Protein AF-A0A1I2KUY3-F1 (afdb_monomer)

InterPro domains:
  IPR047951 Transposase ISL3 [PTHR33498] (5-107)

Foldseek 3Di:
DDQVLVVLLVVLVVVVVVLQVVLVLVCLVVSLVVVCVDPSPPCNVVSVVCVVVSVVSSDCSNDPDDCVVVVVLVVVLVVVCVVVVVPDDPVRSVVVSVVVVVVPPPPPPDPPPDD

Secondary structure (DSSP, 8-state):
---HHHHHHHHHHHHHHHHHHTT-GGGHHHHHHHHHH-TTSS-HHHHHHHHTTHHHHHHHHHSS--SHHHHHHHHHHHHHHHTTTT---HHHHHHHHHHHHHHTS--TTSSTT--

Solvent-accessible surface area (backbone atoms only — not comparable to full-atom values): 6699 Å² total; per-residue (Å²): 138,83,60,66,39,60,52,45,31,51,49,53,52,50,54,52,48,49,35,48,75,72,32,40,23,88,50,47,67,58,52,34,52,57,40,58,70,36,81,59,32,76,45,36,70,61,42,58,60,46,60,84,47,36,69,59,51,30,50,49,30,50,42,97,63,72,62,59,75,59,51,50,52,52,47,54,52,49,50,56,34,53,78,47,74,62,71,57,50,70,74,57,47,52,54,50,51,53,49,55,55,58,70,65,54,76,85,87,81,77,77,92,82,78,129

Mean predicted aligned error: 8.37 Å

Sequence (115 aa):
MVFPHLVAATGHVRTFATVMSNREGDRLPRWIADVCADEQCGLASFAAGLITDLDAVVFGMSTDWSSGPVEGRVNDLKALKRG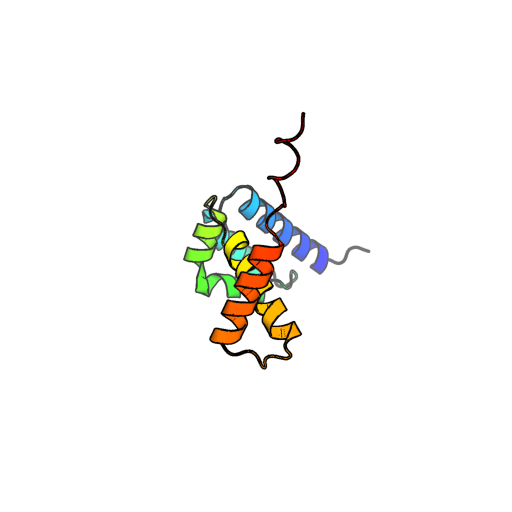MFGRARLPLLRKRLLLTAASRRPQTAMVVAAS

Radius of gyration: 22.33 Å; Cα contacts (8 Å, |Δi|>4): 69; chains: 1; bounding box: 53×50×45 Å

Organism: NCBI:txid68239

Structure (mmCIF, N/CA/C/O backbone):
data_AF-A0A1I2KUY3-F1
#
_entry.id   AF-A0A1I2KUY3-F1
#
loop_
_atom_site.group_PDB
_atom_site.id
_atom_site.type_symbol
_atom_site.label_atom_id
_atom_site.label_alt_id
_atom_site.label_comp_id
_atom_site.label_asym_id
_atom_site.label_entity_id
_atom_site.label_seq_id
_atom_site.pdbx_PDB_ins_code
_atom_site.Cartn_x
_atom_site.Cartn_y
_atom_site.Cartn_z
_atom_site.occupancy
_atom_site.B_iso_or_equiv
_atom_site.auth_seq_id
_atom_site.auth_comp_id
_atom_site.auth_asym_id
_atom_site.auth_atom_id
_atom_site.pdbx_PDB_model_num
ATOM 1 N N . MET A 1 1 ? 29.704 7.846 -9.195 1.00 66.50 1 MET A N 1
ATOM 2 C CA . MET A 1 1 ? 29.437 6.399 -9.344 1.00 66.50 1 MET A CA 1
ATOM 3 C C . MET A 1 1 ? 27.928 6.224 -9.402 1.00 66.50 1 MET A C 1
ATOM 5 O O . MET A 1 1 ? 27.265 6.655 -8.470 1.00 66.50 1 MET A O 1
ATOM 9 N N . VAL A 1 2 ? 27.381 5.721 -10.509 1.00 79.50 2 VAL A N 1
ATOM 10 C CA . VAL A 1 2 ? 25.936 5.478 -10.659 1.00 79.50 2 VAL A CA 1
ATOM 11 C C . VAL A 1 2 ? 25.703 3.986 -10.477 1.00 79.50 2 VAL A C 1
ATOM 13 O O . VAL A 1 2 ? 26.348 3.183 -11.145 1.00 79.50 2 VAL A O 1
ATOM 16 N N . PHE A 1 3 ? 24.823 3.618 -9.552 1.00 91.19 3 PHE A N 1
ATOM 17 C CA . PHE A 1 3 ? 24.473 2.225 -9.304 1.00 91.19 3 PHE A CA 1
ATOM 18 C C . PHE A 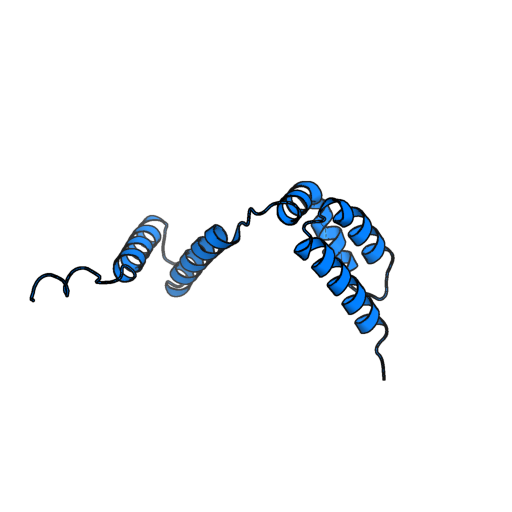1 3 ? 23.338 1.822 -10.255 1.00 91.19 3 PHE A C 1
ATOM 20 O O . PHE A 1 3 ? 22.228 2.335 -10.100 1.00 91.19 3 PHE A O 1
ATOM 27 N N . PRO A 1 4 ? 23.578 0.937 -11.241 1.00 88.44 4 PRO A N 1
ATOM 28 C CA . PRO A 1 4 ? 22.613 0.661 -12.308 1.00 88.44 4 PRO A CA 1
ATOM 29 C C . PRO A 1 4 ? 21.285 0.101 -11.783 1.00 88.44 4 PRO A C 1
ATOM 31 O O . PRO A 1 4 ? 20.227 0.513 -12.248 1.00 88.44 4 PRO A O 1
ATOM 34 N N . HIS A 1 5 ? 21.325 -0.741 -10.747 1.00 90.88 5 HIS A N 1
ATOM 35 C CA . HIS A 1 5 ? 20.124 -1.275 -10.097 1.00 90.88 5 HIS A CA 1
ATOM 36 C C . HIS A 1 5 ? 19.255 -0.177 -9.454 1.00 90.88 5 HIS A C 1
ATOM 38 O O . HIS A 1 5 ? 18.032 -0.217 -9.556 1.00 90.88 5 HIS A O 1
ATOM 44 N N . LEU A 1 6 ? 19.865 0.855 -8.849 1.00 92.94 6 LEU A N 1
ATOM 45 C CA . LEU A 1 6 ? 19.117 1.984 -8.280 1.00 92.94 6 LEU A CA 1
ATOM 46 C C . LEU A 1 6 ? 18.488 2.855 -9.368 1.00 92.94 6 LEU A C 1
ATOM 48 O O . LEU A 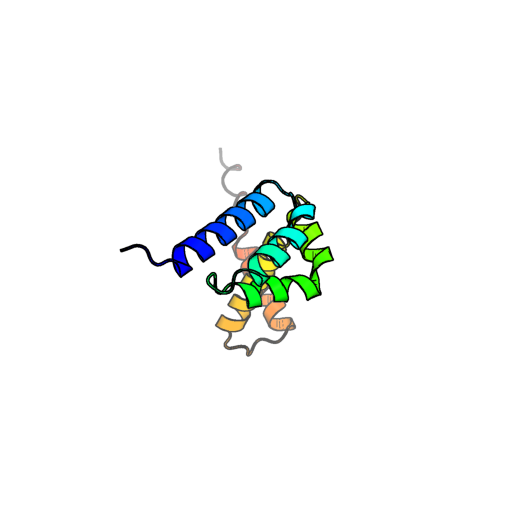1 6 ? 17.393 3.377 -9.169 1.00 92.94 6 LEU A O 1
ATOM 52 N N . VAL A 1 7 ? 19.155 3.011 -10.515 1.00 94.56 7 VAL A N 1
ATOM 53 C CA . VAL A 1 7 ? 18.590 3.737 -11.662 1.00 94.56 7 VAL A CA 1
ATOM 54 C C . VAL A 1 7 ? 17.378 2.997 -12.218 1.00 94.56 7 VAL A C 1
ATOM 56 O O . VAL A 1 7 ? 16.332 3.622 -12.388 1.00 94.56 7 VAL A O 1
ATOM 59 N N . ALA A 1 8 ? 17.495 1.683 -12.425 1.00 92.94 8 ALA A N 1
ATOM 60 C CA . ALA A 1 8 ? 16.400 0.832 -12.886 1.00 92.94 8 ALA A CA 1
ATOM 61 C C . ALA A 1 8 ? 15.202 0.886 -11.922 1.00 92.94 8 ALA A C 1
ATOM 63 O O . ALA A 1 8 ? 14.095 1.248 -12.322 1.00 92.94 8 ALA A O 1
ATOM 64 N N . ALA A 1 9 ? 15.434 0.654 -10.624 1.00 94.88 9 ALA A N 1
ATOM 65 C CA . ALA A 1 9 ? 14.390 0.726 -9.601 1.00 94.88 9 ALA A CA 1
ATOM 66 C C . ALA A 1 9 ? 13.715 2.107 -9.555 1.00 94.88 9 ALA A C 1
ATOM 68 O O . ALA A 1 9 ? 12.490 2.206 -9.537 1.00 94.88 9 ALA A O 1
ATOM 69 N N . THR A 1 10 ? 14.500 3.189 -9.593 1.00 96.00 10 THR A N 1
ATOM 70 C CA . THR A 1 10 ? 13.956 4.557 -9.583 1.00 96.00 10 THR A CA 1
ATOM 71 C C . THR A 1 10 ? 13.119 4.840 -10.831 1.00 96.00 10 THR A C 1
ATOM 73 O O . THR A 1 10 ? 12.098 5.521 -10.732 1.00 96.00 10 THR A O 1
ATOM 76 N N . GLY A 1 11 ? 13.524 4.324 -11.994 1.00 96.31 11 GLY A N 1
ATOM 77 C CA . GLY A 1 11 ? 12.758 4.417 -13.237 1.00 96.31 11 GLY A CA 1
ATOM 78 C C . GLY A 1 11 ? 11.381 3.775 -13.097 1.00 96.31 11 GLY A C 1
ATOM 79 O O . GLY A 1 11 ? 10.369 4.449 -13.283 1.00 96.31 11 GLY A O 1
ATOM 80 N N . HIS A 1 12 ? 11.337 2.513 -12.666 1.00 97.00 12 HIS A N 1
ATOM 81 C CA . HIS A 1 12 ? 10.081 1.782 -12.476 1.00 97.00 12 HIS A CA 1
ATOM 82 C C . HIS A 1 12 ? 9.182 2.400 -11.407 1.00 97.00 12 HIS A C 1
ATOM 84 O O . HIS A 1 12 ? 7.980 2.523 -11.633 1.00 97.00 12 HIS A O 1
ATOM 90 N N . VAL A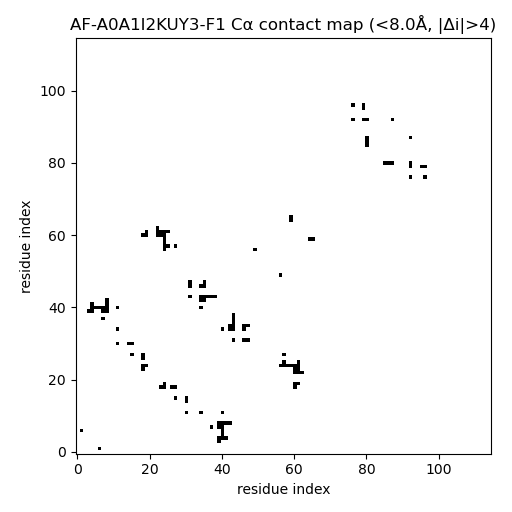 1 13 ? 9.746 2.857 -10.283 1.00 96.94 13 VAL A N 1
ATOM 91 C CA . VAL A 1 13 ? 8.991 3.554 -9.225 1.00 96.94 13 VAL A CA 1
ATOM 92 C C . VAL A 1 13 ? 8.382 4.856 -9.742 1.00 96.94 13 VAL A C 1
ATOM 94 O O . VAL A 1 13 ? 7.233 5.161 -9.424 1.00 96.94 13 VAL A O 1
ATOM 97 N N . ARG A 1 14 ? 9.112 5.625 -10.560 1.00 97.62 14 ARG A N 1
ATOM 98 C CA . ARG A 1 14 ? 8.579 6.854 -11.168 1.00 97.62 14 ARG A CA 1
ATOM 99 C C . ARG A 1 14 ? 7.448 6.554 -12.139 1.00 97.62 14 ARG A C 1
ATOM 101 O O . ARG A 1 14 ? 6.407 7.194 -12.036 1.00 97.62 14 ARG A O 1
ATOM 108 N N . THR A 1 15 ? 7.617 5.566 -13.017 1.00 97.00 15 THR A N 1
ATOM 109 C CA . THR A 1 15 ? 6.552 5.137 -13.933 1.00 97.00 15 THR A CA 1
ATOM 110 C C . THR A 1 15 ? 5.314 4.695 -13.156 1.00 97.00 15 THR A C 1
ATOM 112 O O . THR A 1 15 ? 4.216 5.155 -13.455 1.00 97.00 15 THR A O 1
ATOM 115 N N . PHE A 1 16 ? 5.481 3.895 -12.100 1.00 96.50 16 PHE A N 1
ATOM 116 C CA . PHE A 1 16 ? 4.381 3.480 -11.226 1.00 96.50 16 PHE A CA 1
ATOM 117 C C . PHE A 1 16 ? 3.658 4.674 -10.590 1.00 96.50 16 PHE A C 1
ATOM 119 O O . PHE A 1 16 ? 2.429 4.744 -10.601 1.00 96.50 16 PHE A O 1
ATOM 126 N N . ALA A 1 17 ? 4.415 5.645 -10.071 1.00 95.81 17 ALA A N 1
ATOM 127 C CA . ALA A 1 17 ? 3.856 6.858 -9.486 1.00 95.81 17 ALA A CA 1
ATOM 128 C C . ALA A 1 17 ? 3.081 7.692 -10.517 1.00 95.81 17 ALA A C 1
ATOM 130 O O . ALA A 1 17 ? 2.029 8.233 -10.181 1.00 95.81 17 ALA A O 1
ATOM 131 N N . THR A 1 18 ? 3.551 7.774 -11.767 1.00 96.50 18 THR A N 1
ATOM 132 C CA . THR A 1 18 ? 2.817 8.426 -12.862 1.00 96.50 18 THR A CA 1
ATOM 133 C C . THR A 1 18 ? 1.497 7.716 -13.147 1.00 96.50 18 THR A C 1
ATOM 135 O O . THR A 1 18 ? 0.463 8.379 -13.168 1.00 96.50 18 THR A O 1
ATOM 138 N N . VAL A 1 19 ? 1.508 6.384 -13.279 1.00 95.50 19 VAL A N 1
ATOM 139 C CA . VAL A 1 19 ? 0.293 5.572 -13.484 1.00 95.50 19 VAL A CA 1
ATOM 140 C C . VAL A 1 19 ? -0.724 5.829 -12.364 1.00 95.50 19 VAL A C 1
ATOM 142 O O . VAL A 1 19 ? -1.900 6.066 -12.633 1.00 95.50 19 VAL A O 1
ATOM 145 N N . MET A 1 20 ? -0.270 5.853 -11.107 1.00 92.69 20 MET A N 1
ATOM 146 C CA . MET A 1 20 ? -1.125 6.121 -9.946 1.00 92.69 20 MET A CA 1
ATOM 147 C C . MET A 1 20 ? -1.665 7.557 -9.925 1.00 92.69 20 MET A C 1
ATOM 149 O O . MET A 1 20 ? -2.849 7.768 -9.679 1.00 92.69 20 MET A O 1
ATOM 153 N N . SER A 1 21 ? -0.806 8.545 -10.184 1.00 93.31 21 SER A N 1
ATOM 154 C CA . SER A 1 21 ? -1.161 9.969 -10.099 1.00 93.31 21 SER A CA 1
ATOM 155 C C . SER A 1 21 ? -2.122 10.388 -11.209 1.00 93.31 21 SER A C 1
ATOM 157 O O . SER A 1 21 ? -3.008 11.206 -10.977 1.00 93.31 21 SER A O 1
ATOM 159 N N . ASN A 1 22 ? -1.971 9.798 -12.396 1.00 95.19 22 ASN A N 1
ATOM 160 C CA . ASN A 1 22 ? -2.831 10.052 -13.549 1.00 95.19 22 ASN A CA 1
ATOM 161 C C . ASN A 1 22 ? -4.085 9.167 -13.577 1.00 95.19 22 ASN A C 1
ATOM 163 O O . ASN A 1 22 ? -4.915 9.327 -14.468 1.00 95.19 22 ASN A O 1
ATOM 167 N N . ARG A 1 23 ? -4.229 8.240 -12.620 1.00 94.12 23 ARG A N 1
ATOM 168 C CA . ARG A 1 23 ? -5.323 7.260 -12.555 1.00 94.12 23 ARG A CA 1
ATOM 169 C C . ARG A 1 23 ? -5.426 6.347 -13.783 1.00 94.12 23 ARG A C 1
ATOM 171 O O . ARG A 1 23 ? -6.510 5.936 -14.184 1.00 94.12 23 ARG A O 1
ATOM 178 N N . GLU A 1 24 ? -4.284 6.002 -14.365 1.00 95.50 24 GLU A N 1
ATOM 179 C CA . GLU A 1 24 ? -4.163 5.174 -15.573 1.00 95.50 24 GLU A CA 1
ATOM 180 C C . GLU A 1 24 ? -4.057 3.683 -15.204 1.00 95.50 24 GLU A C 1
ATOM 182 O O . GLU A 1 24 ? -3.108 2.998 -15.586 1.00 95.50 24 GLU A O 1
ATOM 187 N N . GLY A 1 25 ? -4.986 3.163 -14.393 1.00 94.06 25 GLY A N 1
ATOM 188 C CA . GLY A 1 25 ? -4.897 1.790 -13.871 1.00 94.06 25 GLY A CA 1
ATOM 189 C C . GLY A 1 25 ? -4.835 0.710 -14.960 1.00 94.06 25 GLY A C 1
ATOM 190 O O . GLY A 1 25 ? -4.233 -0.339 -14.748 1.00 94.06 25 GLY A O 1
ATOM 191 N N . ASP A 1 26 ? -5.359 0.984 -16.154 1.00 95.25 26 ASP A N 1
ATOM 192 C CA . ASP A 1 26 ? -5.259 0.136 -17.348 1.00 95.25 26 ASP A CA 1
ATOM 193 C C . ASP A 1 26 ? -3.810 -0.119 -17.805 1.00 95.25 26 ASP A C 1
ATOM 195 O O . ASP A 1 26 ? -3.530 -1.133 -18.447 1.00 95.25 26 ASP A O 1
ATOM 199 N N . ARG A 1 27 ? -2.864 0.757 -17.439 1.00 96.38 27 ARG A N 1
ATOM 200 C CA . ARG A 1 27 ? -1.430 0.598 -17.739 1.00 96.38 27 ARG A CA 1
ATOM 201 C C . ARG A 1 27 ? -0.686 -0.279 -16.735 1.00 96.38 27 ARG A C 1
ATOM 203 O O . ARG A 1 27 ? 0.447 -0.680 -17.010 1.00 96.38 27 ARG A O 1
ATOM 210 N N . LEU A 1 28 ? -1.299 -0.605 -15.597 1.00 96.06 28 LEU A N 1
ATOM 211 C CA . LEU A 1 28 ? -0.668 -1.400 -14.544 1.00 96.06 28 LEU A CA 1
ATOM 212 C C . LEU A 1 28 ? -0.195 -2.789 -15.018 1.00 96.06 28 LEU A C 1
ATOM 214 O O . LEU A 1 28 ? 0.940 -3.141 -14.699 1.00 96.06 28 LEU A O 1
ATOM 218 N N . PRO A 1 29 ? -0.964 -3.569 -15.808 1.00 95.81 29 PRO A N 1
ATOM 219 C CA . PRO A 1 29 ? -0.507 -4.878 -16.281 1.00 95.81 29 PRO A CA 1
ATOM 220 C C . PRO A 1 29 ? 0.767 -4.791 -17.127 1.00 95.81 29 PRO A C 1
ATOM 222 O O . PRO A 1 29 ? 1.659 -5.628 -17.005 1.00 95.81 29 PRO A O 1
ATOM 225 N N . ARG A 1 30 ? 0.879 -3.742 -17.953 1.00 96.31 30 ARG A N 1
ATOM 226 C CA . ARG A 1 30 ? 2.083 -3.486 -18.746 1.00 96.31 30 ARG A CA 1
ATOM 227 C C . ARG A 1 30 ? 3.269 -3.139 -17.851 1.00 96.31 30 ARG A C 1
ATOM 229 O O . ARG A 1 30 ? 4.336 -3.710 -18.025 1.00 96.31 30 ARG A O 1
ATOM 236 N N . TRP A 1 31 ? 3.068 -2.259 -16.871 1.00 97.19 31 TRP A N 1
ATOM 237 C CA . TRP A 1 31 ? 4.112 -1.918 -15.906 1.00 97.19 31 TRP A CA 1
ATOM 238 C C . TRP A 1 31 ? 4.605 -3.148 -15.124 1.00 97.19 31 TRP A C 1
ATOM 240 O O . TRP A 1 31 ? 5.808 -3.314 -14.948 1.00 97.19 31 TRP A O 1
ATOM 250 N N . ILE A 1 32 ? 3.700 -4.047 -14.714 1.00 96.75 32 ILE A N 1
ATOM 251 C CA . ILE A 1 32 ? 4.064 -5.314 -14.057 1.00 96.75 32 ILE A CA 1
ATOM 252 C C . ILE A 1 32 ? 4.954 -6.161 -14.974 1.00 96.75 32 ILE A C 1
ATOM 254 O O . ILE A 1 32 ? 5.979 -6.670 -14.524 1.00 96.75 32 ILE A O 1
ATOM 258 N N . ALA A 1 33 ? 4.590 -6.299 -16.253 1.00 96.25 33 ALA A N 1
ATOM 259 C CA . ALA A 1 33 ? 5.388 -7.051 -17.220 1.00 96.25 33 ALA A CA 1
ATOM 260 C C . ALA A 1 33 ? 6.790 -6.445 -17.408 1.00 96.25 33 ALA A C 1
ATOM 262 O O . ALA A 1 33 ? 7.777 -7.179 -17.371 1.00 96.25 33 ALA A O 1
ATOM 263 N N . ASP A 1 34 ? 6.879 -5.118 -17.534 1.00 95.81 34 ASP A N 1
ATOM 264 C CA . ASP A 1 34 ? 8.144 -4.395 -17.704 1.00 95.81 34 ASP A CA 1
ATOM 265 C C . ASP A 1 34 ? 9.063 -4.557 -16.475 1.00 95.81 34 ASP A C 1
ATOM 267 O O . ASP A 1 34 ? 10.266 -4.768 -16.624 1.00 95.81 34 ASP A O 1
ATOM 271 N N . VAL A 1 35 ? 8.507 -4.524 -15.258 1.00 96.56 35 VAL A N 1
ATOM 272 C CA . VAL A 1 35 ? 9.255 -4.742 -14.005 1.00 96.56 35 VAL A CA 1
ATOM 273 C C . VAL A 1 35 ? 9.723 -6.186 -13.857 1.00 96.56 35 VAL A C 1
ATOM 275 O O . VAL A 1 35 ? 10.847 -6.430 -13.426 1.00 96.56 35 VAL A O 1
ATOM 278 N N . CYS A 1 36 ? 8.876 -7.157 -14.197 1.00 94.31 36 CYS A N 1
ATOM 279 C CA . CYS A 1 36 ? 9.238 -8.571 -14.118 1.00 94.31 36 CYS A CA 1
ATOM 280 C C . CYS A 1 36 ? 10.294 -8.971 -15.161 1.00 94.31 36 CYS A C 1
ATOM 282 O O . CYS A 1 36 ? 11.031 -9.924 -14.925 1.00 94.31 36 CYS A O 1
ATOM 284 N N . ALA A 1 37 ? 10.375 -8.258 -16.289 1.00 94.69 37 ALA A N 1
ATOM 285 C CA . ALA A 1 37 ? 11.408 -8.457 -17.305 1.00 94.69 37 ALA A CA 1
ATOM 286 C C . ALA A 1 37 ? 12.758 -7.797 -16.946 1.00 94.69 37 ALA A C 1
ATOM 288 O O . ALA A 1 37 ? 13.781 -8.147 -17.532 1.00 94.69 37 ALA A O 1
ATOM 289 N N . ASP A 1 38 ? 12.775 -6.854 -15.999 1.00 93.81 38 ASP A N 1
ATOM 290 C CA . ASP A 1 38 ? 13.977 -6.150 -15.543 1.00 93.81 38 ASP A CA 1
ATOM 291 C C . ASP A 1 38 ? 14.550 -6.803 -14.274 1.00 93.81 38 ASP A C 1
ATOM 293 O O . ASP A 1 38 ? 14.176 -6.484 -13.141 1.00 93.81 38 ASP A O 1
ATOM 297 N N . GLU A 1 39 ? 15.500 -7.721 -14.457 1.00 88.31 39 GLU A N 1
ATOM 298 C CA . GLU A 1 39 ? 16.155 -8.447 -13.360 1.00 88.31 39 GLU A CA 1
ATOM 299 C C . GLU A 1 39 ? 16.977 -7.533 -12.431 1.00 88.31 39 GLU A C 1
ATOM 301 O O . GLU A 1 39 ? 17.229 -7.874 -11.272 1.00 88.31 39 GLU A O 1
ATOM 306 N N . GLN A 1 40 ? 17.396 -6.357 -12.908 1.00 86.94 40 GLN A N 1
ATOM 307 C CA . GLN A 1 40 ? 18.260 -5.435 -12.174 1.00 86.94 40 GLN A CA 1
ATOM 308 C C . GLN A 1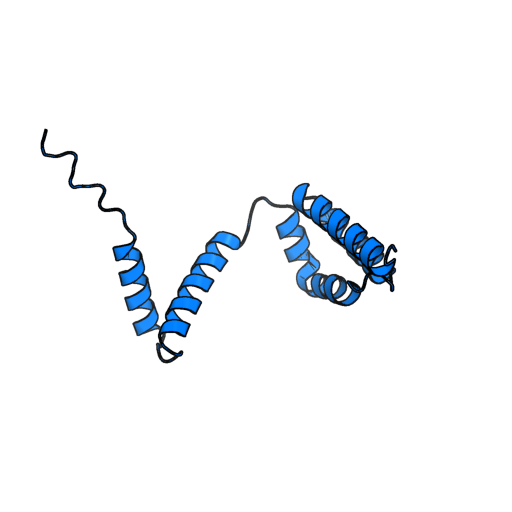 40 ? 17.483 -4.510 -11.233 1.00 86.94 40 GLN A C 1
ATOM 310 O O . GLN A 1 40 ? 18.078 -3.970 -10.297 1.00 86.94 40 GLN A O 1
ATOM 315 N N . C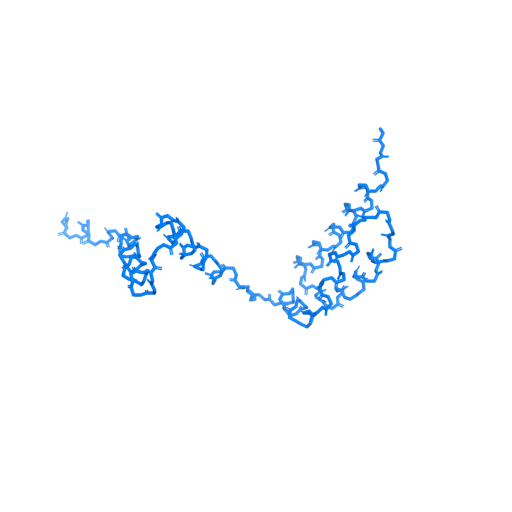YS A 1 41 ? 16.179 -4.311 -11.445 1.00 90.38 41 CYS A N 1
ATOM 316 C CA . CYS A 1 41 ? 15.390 -3.378 -10.641 1.00 90.38 41 CYS A CA 1
ATOM 317 C C . CYS A 1 41 ? 15.010 -3.907 -9.246 1.00 90.38 41 CYS A C 1
ATOM 319 O O . CYS A 1 41 ? 14.709 -3.112 -8.356 1.00 90.38 41 CYS A O 1
ATOM 321 N N . GLY A 1 42 ? 15.018 -5.229 -9.034 1.00 92.69 42 GLY A N 1
ATOM 322 C CA . GLY A 1 42 ? 14.704 -5.847 -7.739 1.00 92.69 42 GLY A CA 1
ATOM 323 C C . GLY A 1 42 ? 13.245 -5.700 -7.275 1.00 92.69 42 GLY A C 1
ATOM 324 O O . GLY A 1 42 ? 12.958 -5.936 -6.103 1.00 92.69 42 GLY A O 1
ATOM 325 N N . LEU A 1 43 ? 12.320 -5.316 -8.165 1.00 95.50 43 LEU A N 1
ATOM 326 C CA . LEU A 1 43 ? 10.901 -5.082 -7.849 1.00 95.50 43 LEU A CA 1
ATOM 327 C C . LEU A 1 43 ? 9.964 -6.200 -8.339 1.00 95.50 43 LEU A C 1
ATOM 329 O O . LEU A 1 43 ? 8.755 -6.118 -8.125 1.00 95.50 43 LEU A O 1
ATOM 333 N N . ALA A 1 44 ? 10.496 -7.263 -8.949 1.00 93.75 44 ALA A N 1
ATOM 334 C CA . ALA A 1 44 ? 9.698 -8.346 -9.528 1.00 93.75 44 ALA A CA 1
ATOM 335 C C . ALA A 1 44 ? 8.751 -9.017 -8.514 1.00 93.75 44 ALA A C 1
ATOM 337 O O . ALA A 1 44 ? 7.594 -9.274 -8.830 1.00 93.75 44 ALA A O 1
ATOM 338 N N . SER A 1 45 ? 9.194 -9.248 -7.272 1.00 93.94 45 SER A N 1
ATOM 339 C CA . SER A 1 45 ? 8.341 -9.835 -6.225 1.00 93.94 45 SER A CA 1
ATOM 340 C C . SER A 1 45 ? 7.189 -8.913 -5.815 1.00 93.94 45 SER A C 1
ATOM 342 O O . SER A 1 45 ? 6.079 -9.385 -5.577 1.00 93.94 45 SER A O 1
ATOM 344 N N . PHE A 1 46 ? 7.433 -7.600 -5.776 1.00 94.88 46 PHE A N 1
ATOM 345 C CA . PHE A 1 46 ? 6.397 -6.600 -5.537 1.00 94.88 46 PHE A CA 1
ATOM 346 C C . PHE A 1 46 ? 5.380 -6.585 -6.683 1.00 94.88 46 PHE A C 1
ATOM 348 O O . PHE A 1 46 ? 4.183 -6.704 -6.431 1.00 94.88 46 PHE A O 1
ATOM 355 N N . ALA A 1 47 ? 5.849 -6.508 -7.932 1.00 95.19 47 ALA A N 1
ATOM 356 C CA . ALA A 1 47 ? 4.988 -6.486 -9.112 1.00 95.19 47 ALA A CA 1
ATOM 357 C C . ALA A 1 47 ? 4.151 -7.769 -9.245 1.00 95.19 47 ALA A C 1
ATOM 359 O O . ALA A 1 47 ? 2.945 -7.695 -9.472 1.00 95.19 47 ALA A O 1
ATOM 360 N N . ALA A 1 48 ? 4.756 -8.938 -9.013 1.00 92.56 48 ALA A N 1
ATOM 361 C CA . ALA A 1 48 ? 4.051 -10.218 -9.003 1.00 92.56 48 ALA A CA 1
ATOM 362 C C . ALA A 1 48 ? 2.982 -10.288 -7.900 1.00 92.56 48 ALA A C 1
ATOM 364 O O . ALA A 1 48 ? 1.908 -10.844 -8.119 1.00 92.56 48 ALA A O 1
ATOM 365 N N . GLY A 1 49 ? 3.240 -9.684 -6.735 1.00 94.50 49 GLY A N 1
ATOM 366 C CA . GLY A 1 49 ? 2.273 -9.614 -5.640 1.00 94.50 49 GLY A CA 1
ATOM 367 C C . GLY A 1 49 ? 0.980 -8.878 -6.006 1.00 94.50 49 GLY A C 1
ATOM 368 O O . GLY A 1 49 ? -0.081 -9.246 -5.506 1.00 94.50 49 GLY A O 1
ATOM 369 N N . LEU A 1 50 ? 1.041 -7.897 -6.914 1.00 95.06 50 LEU A N 1
ATOM 370 C CA . LEU A 1 50 ? -0.134 -7.142 -7.368 1.00 95.06 50 LEU A CA 1
ATOM 371 C C . LEU A 1 50 ? -1.078 -7.968 -8.251 1.00 95.06 50 LEU A C 1
ATOM 373 O O . LEU A 1 50 ? -2.248 -7.618 -8.368 1.00 95.06 50 LEU A O 1
ATOM 377 N N .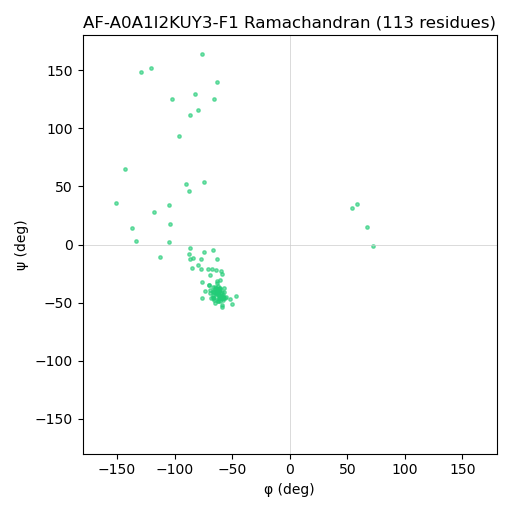 ILE A 1 51 ? -0.595 -9.054 -8.861 1.00 94.81 51 ILE A N 1
ATOM 378 C CA . ILE A 1 51 ? -1.386 -9.877 -9.789 1.00 94.81 51 ILE A CA 1
ATOM 379 C C . ILE A 1 51 ? -2.558 -10.552 -9.065 1.00 94.81 51 ILE A C 1
ATOM 381 O O . ILE A 1 51 ? -3.644 -10.650 -9.630 1.00 94.81 51 ILE A O 1
ATOM 385 N N . THR A 1 52 ? -2.360 -10.980 -7.814 1.00 93.69 52 THR A N 1
ATOM 386 C CA . THR A 1 52 ? -3.386 -11.674 -7.014 1.00 93.69 52 THR A CA 1
ATOM 387 C C . THR A 1 52 ? -4.667 -10.853 -6.867 1.00 93.69 52 THR A C 1
ATOM 389 O O . THR A 1 52 ? -5.759 -11.409 -6.915 1.00 93.69 52 THR A O 1
ATOM 392 N N . ASP A 1 53 ? -4.527 -9.535 -6.730 1.00 93.81 53 ASP A N 1
ATOM 393 C CA . ASP A 1 53 ? -5.627 -8.595 -6.513 1.00 93.81 53 ASP A CA 1
ATOM 394 C C . ASP A 1 53 ? -5.737 -7.588 -7.671 1.00 93.81 53 ASP A C 1
ATOM 396 O O . ASP A 1 53 ? -6.184 -6.457 -7.471 1.00 93.81 53 ASP A O 1
ATOM 400 N N . LEU A 1 54 ? -5.310 -7.973 -8.884 1.00 94.50 54 LEU A N 1
ATOM 401 C CA . LEU A 1 54 ? -5.112 -7.046 -10.004 1.00 94.50 54 LEU A CA 1
ATOM 402 C C . LEU A 1 54 ? -6.340 -6.174 -10.273 1.00 94.50 54 LEU A C 1
ATOM 404 O O . LEU A 1 54 ? -6.204 -4.958 -10.363 1.00 94.50 54 LEU A O 1
ATOM 408 N N . ASP A 1 55 ? -7.534 -6.764 -10.329 1.00 94.38 55 ASP A N 1
ATOM 409 C CA . ASP A 1 55 ? -8.778 -6.023 -10.568 1.00 94.38 55 ASP A CA 1
ATOM 410 C C . ASP A 1 55 ? -9.031 -4.958 -9.491 1.00 94.38 55 ASP A C 1
ATOM 412 O O . ASP A 1 55 ? -9.406 -3.823 -9.796 1.00 94.38 55 ASP A O 1
ATOM 416 N N . ALA A 1 56 ? -8.778 -5.295 -8.224 1.00 92.94 56 ALA A N 1
ATOM 417 C CA . ALA A 1 56 ? -8.940 -4.371 -7.108 1.00 92.94 56 ALA A CA 1
ATOM 418 C C . ALA A 1 56 ? -7.891 -3.250 -7.146 1.00 92.94 56 ALA A C 1
ATOM 420 O O . ALA A 1 56 ? -8.222 -2.093 -6.877 1.00 92.94 56 ALA A O 1
ATOM 421 N N . VAL A 1 57 ? -6.645 -3.564 -7.515 1.00 93.31 57 VAL A N 1
ATOM 422 C CA . VAL A 1 57 ? -5.573 -2.567 -7.653 1.00 93.31 57 VAL A CA 1
ATOM 423 C C . VAL A 1 57 ? -5.849 -1.640 -8.839 1.00 93.31 57 VAL A C 1
ATOM 425 O O . VAL A 1 57 ? -5.782 -0.424 -8.678 1.00 93.31 57 VAL A O 1
ATOM 428 N N . VAL A 1 58 ? -6.235 -2.177 -10.000 1.00 95.00 58 VAL A N 1
ATOM 429 C CA . VAL A 1 58 ? -6.619 -1.391 -11.185 1.00 95.00 58 VAL A CA 1
ATOM 430 C C . VAL A 1 58 ? -7.785 -0.463 -10.852 1.00 95.00 58 VAL A C 1
ATOM 432 O O . VAL A 1 58 ? -7.726 0.732 -11.154 1.00 95.00 58 VAL A O 1
ATOM 435 N N . PHE A 1 59 ? -8.818 -0.971 -10.175 1.00 93.31 59 PHE A N 1
ATOM 436 C CA . PHE A 1 59 ? -9.952 -0.161 -9.732 1.00 93.31 59 PHE A CA 1
ATOM 437 C C . PHE A 1 59 ? -9.526 0.939 -8.747 1.00 93.31 59 PHE A C 1
ATOM 439 O O . PHE A 1 59 ? -9.897 2.103 -8.913 1.00 93.31 59 PHE A O 1
ATOM 446 N N . GLY A 1 60 ? -8.713 0.599 -7.744 1.00 91.75 60 GLY A N 1
ATOM 447 C CA . GLY A 1 60 ? -8.205 1.558 -6.761 1.00 91.75 60 GLY A CA 1
ATOM 448 C C . GLY A 1 60 ? -7.317 2.641 -7.378 1.00 91.75 60 GLY A C 1
ATOM 449 O O . GLY A 1 60 ? -7.352 3.787 -6.943 1.00 91.75 60 GLY A O 1
ATOM 450 N N . MET A 1 61 ? -6.560 2.309 -8.426 1.00 92.50 61 MET A N 1
ATOM 451 C CA . MET A 1 61 ? -5.745 3.280 -9.159 1.00 92.50 61 MET A CA 1
ATOM 452 C C . MET A 1 61 ? -6.587 4.154 -10.092 1.00 92.50 61 MET A C 1
ATOM 454 O O . MET A 1 61 ? -6.275 5.326 -10.258 1.00 92.50 61 MET A O 1
ATOM 458 N N . SER A 1 62 ? -7.673 3.628 -10.660 1.00 94.38 62 SER A N 1
ATOM 459 C CA . SER A 1 62 ? -8.483 4.343 -11.660 1.00 94.38 62 SER A CA 1
ATOM 460 C C . SER A 1 62 ? -9.572 5.241 -11.060 1.00 94.38 62 SER A C 1
ATOM 462 O O . SER A 1 62 ? -10.161 6.051 -11.772 1.00 94.38 62 SER A O 1
ATOM 464 N N . THR A 1 63 ? -9.876 5.115 -9.764 1.00 91.94 63 THR A N 1
ATOM 465 C CA . THR A 1 63 ? -11.038 5.772 -9.137 1.00 91.94 63 THR A CA 1
ATOM 466 C C . THR A 1 63 ? -10.659 6.710 -8.000 1.00 91.94 63 THR A C 1
ATOM 468 O O . THR A 1 63 ? -9.684 6.488 -7.289 1.00 91.94 63 THR A O 1
ATOM 471 N N . ASP A 1 64 ? -11.470 7.744 -7.756 1.00 89.25 64 ASP A N 1
ATOM 472 C CA . ASP A 1 64 ? -11.276 8.672 -6.629 1.00 89.25 64 ASP A CA 1
ATOM 473 C C . ASP A 1 64 ? -11.482 8.043 -5.240 1.00 89.25 64 ASP A C 1
ATOM 475 O O . ASP A 1 64 ? -11.238 8.686 -4.215 1.00 89.25 64 ASP A O 1
ATOM 479 N N . TRP A 1 65 ? -11.909 6.783 -5.184 1.00 86.50 65 TRP A N 1
ATOM 480 C CA . TRP A 1 65 ? -12.164 6.074 -3.941 1.00 86.50 65 TRP A CA 1
ATOM 481 C C . TRP A 1 65 ? -10.873 5.512 -3.350 1.00 86.50 65 TRP A C 1
ATOM 483 O O . TRP A 1 65 ? -10.122 4.802 -4.007 1.00 86.50 65 TRP A O 1
ATOM 493 N N . SER A 1 66 ? -10.645 5.780 -2.063 1.00 83.19 66 SER A N 1
ATOM 494 C CA . SER A 1 66 ? -9.538 5.189 -1.308 1.00 83.19 66 SER A CA 1
ATOM 495 C C . SER A 1 66 ? -10.020 4.578 0.004 1.00 83.19 66 SER A C 1
ATOM 497 O O . SER A 1 66 ? -10.950 5.071 0.649 1.00 83.19 66 SER A O 1
ATOM 499 N N . SER A 1 67 ? -9.344 3.517 0.440 1.00 86.56 67 SER A N 1
ATOM 500 C CA . SER A 1 67 ? -9.533 2.909 1.760 1.00 86.56 67 SER A CA 1
ATOM 501 C C . SER A 1 67 ? -8.911 3.736 2.894 1.00 86.56 67 SER A C 1
ATOM 503 O O . SER A 1 67 ? -9.152 3.433 4.062 1.00 86.56 67 SER A O 1
ATOM 505 N N . GLY A 1 68 ? -8.171 4.809 2.590 1.00 88.12 68 GLY A N 1
ATOM 506 C CA . GLY A 1 68 ? -7.378 5.588 3.55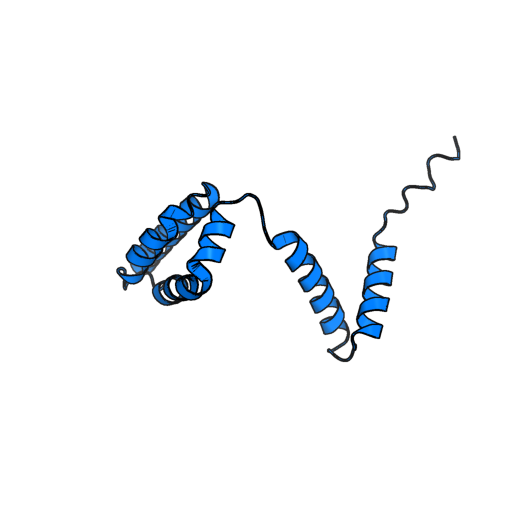1 1.00 88.12 68 GLY A CA 1
ATOM 507 C C . GLY A 1 68 ? -8.132 6.015 4.821 1.00 88.12 68 GLY A C 1
ATOM 508 O O . GLY A 1 68 ? -7.672 5.717 5.925 1.00 88.12 68 GLY A O 1
ATOM 509 N N . PRO A 1 69 ? -9.322 6.641 4.732 1.00 90.19 69 PRO A N 1
ATOM 510 C CA . PRO A 1 69 ? -10.096 7.012 5.921 1.00 90.19 69 PRO A CA 1
ATOM 511 C C . PRO A 1 69 ? -10.557 5.816 6.767 1.00 90.19 69 PRO A C 1
ATOM 513 O O . PRO A 1 69 ? -10.717 5.933 7.986 1.00 90.19 69 PRO A O 1
ATOM 516 N N . VAL A 1 70 ? -10.814 4.667 6.138 1.00 91.69 70 VAL A N 1
ATOM 517 C CA . VAL A 1 70 ? -11.212 3.430 6.828 1.00 91.69 70 VAL A CA 1
ATOM 518 C C . VAL A 1 70 ? -9.993 2.792 7.490 1.00 91.69 70 VAL A C 1
ATOM 520 O O . VAL A 1 70 ? -10.038 2.463 8.676 1.00 91.69 70 VAL A O 1
ATOM 523 N N . GLU A 1 71 ? -8.881 2.691 6.770 1.00 92.38 71 GLU A N 1
ATOM 524 C CA . GLU A 1 71 ? -7.612 2.170 7.275 1.00 92.38 71 GLU A CA 1
ATOM 525 C C . GLU A 1 71 ? -7.061 3.004 8.428 1.00 92.38 71 GLU A C 1
ATOM 527 O O . GLU A 1 71 ? -6.615 2.437 9.426 1.00 92.38 71 GLU A O 1
ATOM 532 N N . GLY A 1 72 ? -7.175 4.333 8.355 1.00 91.75 72 GLY A N 1
ATOM 533 C CA . GLY A 1 72 ? -6.816 5.234 9.448 1.00 91.75 72 GLY A CA 1
ATOM 534 C C . GLY A 1 72 ? -7.596 4.919 10.726 1.00 91.75 72 GLY A C 1
ATOM 535 O O . GLY A 1 72 ? -7.005 4.755 11.794 1.00 91.75 72 GLY A O 1
ATOM 536 N N . ARG A 1 73 ? -8.917 4.711 10.622 1.00 90.56 73 ARG A N 1
ATOM 537 C CA . ARG A 1 73 ? -9.752 4.298 11.767 1.00 90.56 73 ARG A CA 1
ATOM 538 C C . ARG A 1 73 ? -9.360 2.924 12.310 1.00 90.56 73 ARG A C 1
ATOM 540 O O . ARG A 1 73 ? -9.332 2.723 13.526 1.00 90.56 73 ARG A O 1
ATOM 547 N N . VAL A 1 74 ? -9.044 1.975 11.430 1.00 92.44 74 VAL A N 1
ATOM 548 C CA . VAL A 1 74 ? -8.552 0.649 11.830 1.00 92.44 74 VAL A CA 1
ATOM 549 C C . VAL A 1 74 ? -7.194 0.762 12.528 1.00 92.44 74 VAL A C 1
ATOM 551 O O . VAL A 1 74 ? -6.959 0.060 13.514 1.00 92.44 74 VAL A O 1
ATOM 554 N N . ASN A 1 75 ? -6.308 1.648 12.070 1.00 93.06 75 ASN A N 1
ATOM 555 C CA . ASN A 1 75 ? -5.012 1.884 12.694 1.00 93.06 75 ASN A CA 1
ATOM 556 C C . ASN A 1 75 ? -5.150 2.512 14.088 1.00 93.06 75 ASN A C 1
ATOM 558 O O . ASN A 1 75 ? -4.526 2.014 15.023 1.00 93.06 75 ASN A O 1
ATOM 562 N N . ASP A 1 76 ? -6.030 3.502 14.264 1.00 90.00 76 ASP A N 1
ATOM 563 C CA . ASP A 1 76 ? -6.372 4.077 15.575 1.00 90.00 76 ASP A CA 1
ATOM 564 C C . ASP A 1 76 ? -6.860 2.995 16.550 1.00 90.00 76 ASP A C 1
ATOM 566 O O . ASP A 1 76 ? -6.409 2.904 17.696 1.00 90.00 76 ASP A O 1
ATOM 570 N N . LEU A 1 77 ? -7.749 2.113 16.081 1.00 92.31 77 LEU A N 1
ATOM 571 C CA . LEU A 1 77 ? -8.244 0.994 16.878 1.00 92.31 77 LEU A CA 1
ATOM 572 C C . LEU A 1 77 ? -7.126 0.000 17.234 1.00 92.31 77 LEU A C 1
ATOM 574 O O . LEU A 1 77 ? -7.047 -0.469 18.374 1.00 92.31 77 LEU A O 1
ATOM 578 N N . LYS A 1 78 ? -6.242 -0.319 16.280 1.00 92.56 78 LYS A N 1
ATOM 579 C CA . LYS A 1 78 ? -5.068 -1.174 16.512 1.00 92.56 78 LYS A CA 1
ATOM 580 C C . LYS A 1 78 ? -4.112 -0.529 17.519 1.00 92.56 78 LYS A C 1
ATOM 582 O O . LYS A 1 78 ? -3.638 -1.227 18.413 1.00 92.56 78 LYS A O 1
ATOM 587 N N . ALA A 1 79 ? -3.861 0.775 17.426 1.00 93.00 79 ALA A N 1
ATOM 588 C CA . ALA A 1 79 ? -3.027 1.523 18.364 1.00 93.00 79 ALA A CA 1
ATOM 589 C C . ALA A 1 79 ? -3.609 1.479 19.783 1.00 93.00 79 ALA A C 1
ATOM 591 O O . ALA A 1 79 ? -2.902 1.122 20.726 1.00 93.00 79 ALA A O 1
ATOM 592 N N . LEU A 1 80 ? -4.917 1.710 19.925 1.00 92.12 80 LEU A N 1
ATOM 593 C CA . LEU A 1 80 ? -5.620 1.588 21.201 1.00 92.12 80 LEU A CA 1
ATOM 594 C C . LEU A 1 80 ? -5.483 0.177 21.795 1.00 92.12 80 LEU A C 1
ATOM 596 O O . LEU A 1 80 ? -5.175 0.031 22.978 1.00 92.12 80 LEU A O 1
ATOM 600 N N . LYS A 1 81 ? -5.656 -0.873 20.981 1.00 93.62 81 LYS A N 1
ATOM 601 C CA . LYS A 1 81 ? -5.473 -2.268 21.417 1.00 93.62 81 LYS A CA 1
ATOM 602 C C . LYS A 1 81 ? -4.031 -2.559 21.849 1.00 93.62 81 LYS A C 1
ATOM 604 O O . LYS A 1 81 ? -3.832 -3.234 22.862 1.00 93.62 81 LYS A O 1
ATOM 609 N N . ARG A 1 82 ? -3.032 -2.050 21.116 1.00 95.31 82 ARG A N 1
ATOM 610 C CA . ARG A 1 82 ? -1.602 -2.198 21.450 1.00 95.31 82 ARG A CA 1
ATOM 611 C C . ARG A 1 82 ? -1.243 -1.476 22.749 1.00 95.31 82 ARG A C 1
ATOM 613 O O . ARG A 1 82 ? -0.578 -2.075 23.584 1.00 95.31 82 ARG A O 1
ATOM 620 N N . GLY A 1 83 ? -1.777 -0.274 22.981 1.00 93.12 83 GLY A N 1
ATOM 621 C CA . GLY A 1 83 ? -1.632 0.449 24.254 1.00 93.12 83 GLY A CA 1
ATOM 622 C C . GLY A 1 83 ? -2.260 -0.270 25.457 1.00 93.12 83 GLY A C 1
ATOM 623 O O . GLY A 1 83 ? -1.999 0.078 26.601 1.00 93.12 83 GLY A O 1
ATOM 624 N N . MET A 1 84 ? -3.074 -1.299 25.213 1.00 92.69 84 MET A N 1
ATOM 625 C CA . MET A 1 84 ? -3.644 -2.184 26.235 1.00 92.69 84 MET A CA 1
ATOM 626 C C . MET A 1 84 ? -2.958 -3.550 26.282 1.00 92.69 84 MET A C 1
ATOM 628 O O . MET A 1 84 ? -3.528 -4.510 26.808 1.00 92.69 84 MET A O 1
ATOM 632 N N . PHE A 1 85 ? -1.763 -3.659 25.696 1.00 91.94 85 PHE A N 1
ATOM 633 C CA . PHE A 1 85 ? -0.978 -4.890 25.617 1.00 91.94 85 PHE A CA 1
ATOM 634 C C . PHE A 1 85 ? -1.766 -6.063 25.011 1.00 91.94 85 PHE A C 1
ATOM 636 O O . PHE A 1 85 ? -1.608 -7.211 25.415 1.00 91.94 85 PHE A O 1
ATOM 643 N N . GLY A 1 86 ? -2.701 -5.773 24.098 1.00 90.12 86 GLY A N 1
ATOM 644 C CA . GLY A 1 86 ? -3.543 -6.785 23.459 1.00 90.12 86 GLY A CA 1
ATOM 645 C C . GLY A 1 86 ? -4.621 -7.412 24.352 1.00 90.12 86 GLY A C 1
ATOM 646 O O . GLY A 1 86 ? -5.415 -8.205 23.851 1.00 90.12 86 GLY A O 1
ATOM 647 N N . ARG A 1 87 ? -4.715 -7.037 25.635 1.00 89.31 87 ARG A N 1
ATOM 648 C CA . ARG A 1 87 ? -5.621 -7.663 26.621 1.00 89.31 87 ARG A CA 1
ATOM 649 C C . ARG A 1 87 ? -7.083 -7.234 26.479 1.00 89.31 87 ARG A C 1
ATOM 651 O O . ARG A 1 87 ? -7.977 -7.829 27.075 1.00 89.31 87 ARG A O 1
ATOM 658 N N . ALA A 1 88 ? -7.344 -6.197 25.691 1.00 89.50 88 ALA A N 1
ATOM 659 C CA . ALA A 1 88 ? -8.687 -5.682 25.491 1.00 89.50 88 ALA A CA 1
ATOM 660 C C . ALA A 1 88 ? -9.482 -6.533 24.490 1.00 89.50 88 ALA A C 1
ATOM 662 O O . ALA A 1 88 ? -9.166 -6.581 23.299 1.00 89.50 88 ALA A O 1
ATOM 663 N N . ARG A 1 89 ? -10.554 -7.170 24.976 1.00 90.25 89 ARG A N 1
ATOM 664 C CA . ARG A 1 89 ? -11.582 -7.807 24.137 1.00 90.25 89 ARG A CA 1
ATOM 665 C C . ARG A 1 89 ? -12.510 -6.752 23.520 1.00 90.25 89 ARG A C 1
ATOM 667 O O . ARG A 1 89 ? -12.555 -5.610 23.983 1.00 90.25 89 ARG A O 1
ATOM 674 N N . LEU A 1 90 ? -13.276 -7.140 22.497 1.00 91.44 90 LEU A N 1
ATOM 675 C CA . LEU A 1 90 ? -14.145 -6.237 21.722 1.00 91.44 90 LEU A CA 1
ATOM 676 C C . LEU A 1 90 ? -15.023 -5.291 22.571 1.00 91.44 90 LEU A C 1
ATOM 678 O O . LEU A 1 90 ? -15.036 -4.099 22.260 1.00 91.44 90 LEU A O 1
ATOM 682 N N . PRO A 1 91 ? -15.692 -5.729 23.661 1.00 94.25 91 PRO A N 1
ATOM 683 C CA . PRO A 1 91 ? -16.517 -4.822 24.464 1.00 94.25 91 PRO A CA 1
ATOM 684 C C . PRO A 1 91 ? -15.722 -3.667 25.091 1.00 94.25 91 PRO A C 1
ATOM 686 O O . PRO A 1 91 ? -16.185 -2.526 25.110 1.00 94.25 91 PRO A O 1
ATOM 689 N N . LEU A 1 92 ? -14.506 -3.946 25.573 1.00 92.75 92 LEU A N 1
ATOM 690 C CA . LEU A 1 92 ? -13.637 -2.948 26.196 1.00 92.75 92 LEU A CA 1
ATOM 691 C C . LEU A 1 92 ? -13.030 -2.002 25.153 1.00 92.75 92 LEU A C 1
ATOM 693 O O . LEU A 1 92 ? -12.992 -0.792 25.373 1.00 92.75 92 LEU A O 1
ATOM 697 N N . LEU A 1 93 ? -12.622 -2.539 23.999 1.00 93.25 93 LEU A N 1
ATOM 698 C CA . LEU A 1 93 ? -12.155 -1.735 22.865 1.00 93.25 93 LEU A CA 1
ATOM 699 C C . LEU A 1 93 ? -13.233 -0.766 22.381 1.00 93.25 93 LEU A C 1
ATOM 701 O O . LEU A 1 93 ? -12.941 0.411 22.190 1.00 93.25 93 LEU A O 1
ATOM 705 N N . ARG A 1 94 ? -14.483 -1.231 22.257 1.00 93.50 94 ARG A N 1
ATOM 706 C CA . ARG A 1 94 ? -15.617 -0.390 21.856 1.00 93.50 94 ARG A CA 1
ATOM 707 C C . ARG A 1 94 ? -15.837 0.758 22.838 1.00 93.50 94 ARG A C 1
ATOM 709 O O . ARG A 1 94 ? -15.931 1.902 22.406 1.00 93.50 94 ARG A O 1
ATOM 716 N N . LYS A 1 95 ? -15.877 0.474 24.146 1.00 94.31 95 LYS A N 1
ATOM 717 C CA . LYS A 1 95 ? -16.036 1.513 25.180 1.00 94.31 95 LYS A CA 1
ATOM 718 C C . LYS A 1 95 ? -14.920 2.554 25.103 1.00 94.31 95 LYS A C 1
ATOM 720 O O . LYS A 1 95 ? -15.203 3.747 25.086 1.00 94.31 95 LYS A O 1
ATOM 725 N N . ARG A 1 96 ? -13.662 2.118 25.003 1.00 92.81 96 ARG A N 1
ATOM 726 C CA . ARG A 1 96 ? -12.524 3.042 24.923 1.00 92.81 96 ARG A CA 1
ATOM 727 C C . ARG A 1 96 ? -12.504 3.859 23.636 1.00 92.81 96 ARG A C 1
ATOM 729 O O . ARG A 1 96 ? -12.230 5.048 23.708 1.00 92.81 96 ARG A O 1
ATOM 736 N N . LEU A 1 97 ? -12.840 3.259 22.496 1.00 91.75 97 LEU A N 1
ATOM 737 C CA . LEU A 1 97 ? -12.950 3.982 21.230 1.00 91.75 97 LEU A CA 1
ATOM 738 C C . LEU A 1 97 ? -14.011 5.088 21.314 1.00 91.75 97 LEU A C 1
ATOM 740 O O . LEU A 1 97 ? -13.737 6.214 20.912 1.00 91.75 97 LEU A O 1
ATOM 744 N N . LEU A 1 98 ? -15.189 4.784 21.873 1.00 92.50 98 LEU A N 1
ATOM 745 C CA . LEU A 1 98 ? -16.259 5.768 22.071 1.00 92.50 98 LEU A CA 1
ATOM 746 C C . LEU A 1 98 ? -15.832 6.900 23.012 1.00 92.50 98 LEU A C 1
ATOM 748 O O . LEU A 1 98 ? -16.095 8.060 22.711 1.00 92.50 98 LEU A O 1
ATOM 752 N N . LEU A 1 99 ? -15.136 6.580 24.108 1.00 92.50 99 LEU A N 1
ATOM 753 C CA . LEU A 1 99 ? -14.594 7.586 25.027 1.00 92.50 99 LEU A CA 1
ATOM 754 C C . LEU A 1 99 ? -13.570 8.486 24.327 1.00 92.50 99 LEU A C 1
ATOM 756 O O . LEU A 1 99 ? -13.697 9.703 24.372 1.00 92.50 99 LEU A O 1
ATOM 760 N N . THR A 1 100 ? -12.604 7.906 23.612 1.00 88.56 100 THR A N 1
ATOM 761 C CA . THR A 1 100 ? -11.613 8.670 22.845 1.00 88.56 100 THR A CA 1
ATOM 762 C C . THR A 1 100 ? -12.265 9.534 21.764 1.00 88.56 100 THR A C 1
ATOM 764 O O . THR A 1 100 ? -11.827 10.660 21.546 1.00 88.56 100 THR A O 1
ATOM 767 N N . ALA A 1 101 ? -13.306 9.042 21.088 1.00 86.81 101 ALA A N 1
ATOM 768 C CA . ALA A 1 101 ? -14.054 9.823 20.105 1.00 86.81 101 ALA A CA 1
ATOM 769 C C . ALA A 1 101 ? -14.821 10.986 20.757 1.00 86.81 101 ALA A C 1
ATOM 771 O O . ALA A 1 101 ? -14.823 12.090 20.217 1.00 86.81 101 ALA A O 1
ATOM 772 N N . ALA A 1 102 ? -15.430 10.762 21.926 1.00 88.88 102 ALA A N 1
ATOM 773 C CA . ALA A 1 102 ? -16.113 11.805 22.687 1.00 88.88 102 ALA A CA 1
ATOM 774 C C . ALA A 1 102 ? -15.140 12.901 23.154 1.00 88.88 102 ALA A C 1
ATOM 776 O O . ALA A 1 102 ? -15.458 14.078 23.022 1.00 88.88 102 ALA A O 1
ATOM 777 N N . SER A 1 103 ? -13.935 12.531 23.603 1.00 85.50 103 SER A N 1
ATOM 778 C CA . SER A 1 103 ? -12.883 13.481 23.998 1.00 85.50 103 SER A CA 1
ATOM 779 C C . SER A 1 103 ? -12.303 14.296 22.835 1.00 85.50 103 SER A C 1
ATOM 781 O O . SER A 1 103 ? -11.716 15.343 23.078 1.00 85.50 103 SER A O 1
ATOM 783 N N . ARG A 1 104 ? -12.438 13.830 21.582 1.00 79.75 104 ARG A N 1
ATOM 784 C CA . ARG A 1 104 ? -11.973 14.544 20.375 1.00 79.75 104 ARG A CA 1
ATOM 785 C C . ARG A 1 104 ? -13.006 15.518 19.795 1.00 79.75 104 ARG A C 1
ATOM 787 O O . ARG A 1 104 ? -12.664 16.249 18.868 1.00 79.75 104 ARG A O 1
ATOM 794 N N . ARG A 1 105 ? -14.256 15.541 20.283 1.00 72.06 105 ARG A N 1
ATOM 795 C CA . ARG A 1 105 ? -15.218 16.567 19.848 1.00 72.06 105 ARG A CA 1
ATOM 796 C C . ARG A 1 105 ? -14.726 17.935 20.333 1.00 72.06 105 ARG A C 1
ATOM 798 O O . ARG A 1 105 ? -14.508 18.080 21.535 1.00 72.06 105 ARG A O 1
ATOM 805 N N . PRO A 1 106 ? -14.561 18.931 19.447 1.00 54.25 106 PRO A N 1
ATOM 806 C CA . PRO A 1 106 ? -14.209 20.268 19.887 1.00 54.25 106 PRO A CA 1
ATOM 807 C C . PRO A 1 106 ? -15.335 20.818 20.766 1.00 54.25 106 PRO A C 1
ATOM 809 O O . PRO A 1 106 ? -16.520 20.615 20.496 1.00 54.25 106 PRO A O 1
ATOM 812 N N . GLN A 1 107 ? -14.955 21.513 21.833 1.00 54.00 107 GLN A N 1
ATOM 813 C CA . GLN A 1 107 ? -15.858 22.191 22.759 1.00 54.00 107 GLN A CA 1
ATOM 814 C C . GLN A 1 107 ? -16.423 23.471 22.097 1.00 54.00 107 GLN A C 1
ATOM 816 O O . GLN A 1 107 ? -16.284 24.569 22.615 1.00 54.00 107 GLN A O 1
ATOM 821 N N . THR A 1 108 ? -17.026 23.370 20.907 1.00 52.56 108 THR A N 1
ATOM 822 C CA . THR A 1 108 ? -17.526 24.518 20.117 1.00 52.56 108 THR A CA 1
ATOM 823 C C . THR A 1 108 ? -18.962 24.893 20.494 1.00 52.56 108 THR A C 1
ATOM 825 O O . THR A 1 108 ? -19.814 25.093 19.638 1.00 52.56 108 THR A O 1
ATOM 828 N N . ALA A 1 109 ? -19.266 24.978 21.789 1.00 48.94 109 ALA A N 1
ATOM 829 C CA . ALA A 1 109 ? -20.584 25.430 22.244 1.00 48.94 109 ALA A CA 1
ATOM 830 C C . ALA A 1 109 ? -20.548 26.118 23.616 1.00 48.94 109 ALA A C 1
ATOM 832 O O . ALA A 1 109 ? -2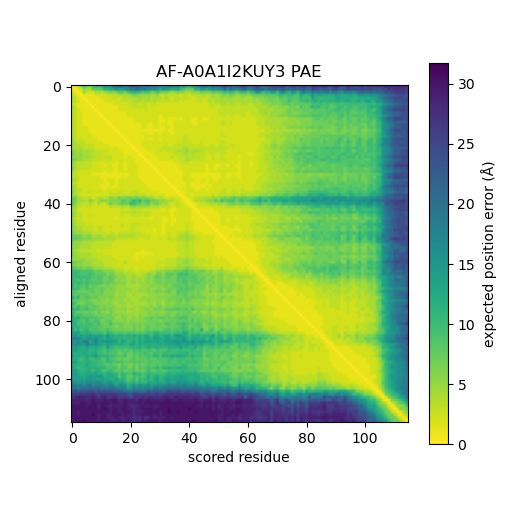1.464 25.945 24.412 1.00 48.94 109 ALA A O 1
ATOM 833 N N . MET A 1 110 ? -19.489 26.877 23.927 1.00 48.72 110 MET A N 1
ATOM 834 C CA . MET A 1 110 ? -19.447 27.647 25.181 1.00 48.72 110 MET A CA 1
ATOM 835 C C . MET A 1 110 ? -18.996 29.110 25.061 1.00 48.72 110 MET A C 1
ATOM 837 O O . MET A 1 110 ? -18.941 29.785 26.079 1.00 48.72 110 MET A O 1
ATOM 841 N N . VAL A 1 111 ? -18.724 29.634 23.856 1.00 50.31 111 VAL A N 1
ATOM 842 C CA . VAL A 1 111 ? -18.273 31.037 23.684 1.00 50.31 111 VAL A CA 1
ATOM 843 C C . VAL A 1 111 ? -19.300 31.937 22.967 1.00 50.31 111 VAL A C 1
ATOM 845 O O . VAL A 1 111 ? -19.182 33.151 23.028 1.00 50.31 111 VAL A O 1
ATOM 848 N N . VAL A 1 112 ? -20.374 31.397 22.371 1.00 52.06 112 VAL A N 1
ATOM 849 C CA . VAL A 1 112 ? -21.399 32.196 21.641 1.00 52.06 112 VAL A CA 1
ATOM 850 C C . VAL A 1 112 ? -22.703 32.349 22.448 1.00 52.06 112 VAL A C 1
ATOM 852 O O . VAL A 1 112 ? -23.795 32.337 21.899 1.00 52.06 112 VAL A O 1
ATOM 855 N N . ALA A 1 113 ? -22.617 32.442 23.777 1.00 50.03 113 ALA A N 1
ATOM 856 C CA . ALA A 1 113 ? -23.793 32.676 24.633 1.00 50.03 113 ALA A CA 1
ATOM 857 C C . ALA A 1 113 ? -23.554 33.705 25.755 1.00 50.03 113 ALA A C 1
ATOM 859 O O . ALA A 1 113 ? -24.350 33.800 26.683 1.00 50.03 113 ALA A O 1
ATOM 860 N N . ALA A 1 114 ? -22.462 34.470 25.681 1.00 49.88 114 ALA A N 1
ATOM 861 C CA . ALA A 1 114 ? -22.154 35.534 26.633 1.00 49.88 114 ALA A CA 1
ATOM 862 C C . ALA A 1 114 ? -21.509 36.725 25.908 1.00 49.88 114 ALA A C 1
ATOM 864 O O . ALA A 1 114 ? -20.326 37.010 26.083 1.00 49.88 114 ALA A O 1
ATOM 865 N N . SER A 1 115 ? -22.264 37.378 25.028 1.00 50.81 115 SER A N 1
ATOM 866 C CA . SER A 1 115 ? -21.998 38.729 24.512 1.00 50.81 115 SER A CA 1
ATOM 867 C C . SER A 1 115 ? -23.310 39.345 24.056 1.00 50.81 115 SER A C 1
ATOM 869 O O . SER A 1 115 ? -24.105 38.593 23.447 1.00 50.81 115 SER A O 1
#

pLDDT: mean 88.7, std 12.42, range [48.72, 97.62]